Protein AF-A0A1E5QB33-F1 (afdb_monomer)

Structure (mmCIF, N/CA/C/O backbone):
data_AF-A0A1E5QB33-F1
#
_entry.id   AF-A0A1E5QB33-F1
#
loop_
_atom_site.group_PDB
_atom_site.id
_atom_site.type_symbol
_atom_site.label_atom_id
_atom_site.label_alt_id
_atom_site.label_comp_id
_atom_site.label_asym_id
_atom_site.label_entity_id
_atom_site.label_seq_id
_atom_site.pdbx_PDB_ins_code
_atom_site.Cartn_x
_atom_site.Cartn_y
_atom_site.Cartn_z
_atom_site.occupancy
_atom_site.B_iso_or_equiv
_atom_site.auth_seq_id
_atom_site.auth_comp_id
_atom_site.auth_asym_id
_atom_site.auth_atom_id
_atom_site.pdbx_PDB_model_num
ATOM 1 N N . MET A 1 1 ? 1.142 -33.559 24.343 1.00 45.72 1 MET A N 1
ATOM 2 C CA . MET A 1 1 ? 0.102 -32.616 23.876 1.00 45.72 1 MET A CA 1
ATOM 3 C C . MET A 1 1 ? 0.676 -31.216 24.016 1.00 45.72 1 MET A C 1
ATOM 5 O O . MET A 1 1 ? 1.095 -30.905 25.125 1.00 45.72 1 MET A O 1
ATOM 9 N N . PRO A 1 2 ? 0.804 -30.410 22.951 1.00 42.34 2 PRO A N 1
ATOM 10 C CA . PRO A 1 2 ? 1.266 -29.042 23.114 1.00 42.34 2 PRO A CA 1
ATOM 11 C C . PRO A 1 2 ? 0.119 -28.230 23.714 1.00 42.34 2 PRO A C 1
ATOM 13 O O . PRO A 1 2 ? -0.939 -28.107 23.105 1.00 42.34 2 PRO A O 1
ATOM 16 N N . GLN A 1 3 ? 0.316 -27.721 24.929 1.00 46.31 3 GLN A N 1
ATOM 17 C CA . GLN A 1 3 ? -0.549 -26.693 25.486 1.00 46.31 3 GLN A CA 1
ATOM 18 C C . GLN A 1 3 ? -0.243 -25.396 24.742 1.00 46.31 3 GLN A C 1
ATOM 20 O O . GLN A 1 3 ? 0.722 -24.701 25.050 1.00 46.31 3 GLN A O 1
ATOM 25 N N . THR A 1 4 ? -1.044 -25.084 23.728 1.00 50.94 4 THR A N 1
ATOM 26 C CA . THR A 1 4 ? -1.200 -23.704 23.282 1.00 50.94 4 THR A CA 1
ATOM 27 C C . THR A 1 4 ? -1.896 -22.971 24.418 1.00 50.94 4 THR A C 1
ATOM 29 O O . THR A 1 4 ? -3.122 -22.961 24.496 1.00 50.94 4 THR A O 1
ATOM 32 N N . SER A 1 5 ? -1.115 -22.417 25.348 1.00 52.19 5 SER A N 1
ATOM 33 C CA . SER A 1 5 ? -1.594 -21.371 26.241 1.00 52.19 5 SER A CA 1
ATOM 34 C C . SER A 1 5 ? -1.875 -20.147 25.378 1.00 52.19 5 SER A C 1
ATOM 36 O O . SER A 1 5 ? -1.066 -19.232 25.227 1.00 52.19 5 SER A O 1
ATOM 38 N N . GLU A 1 6 ? -3.033 -20.174 24.727 1.00 55.50 6 GLU A N 1
ATOM 39 C CA . GLU A 1 6 ? -3.677 -18.981 24.223 1.00 55.50 6 GLU A CA 1
ATOM 40 C C . GLU A 1 6 ? -3.828 -18.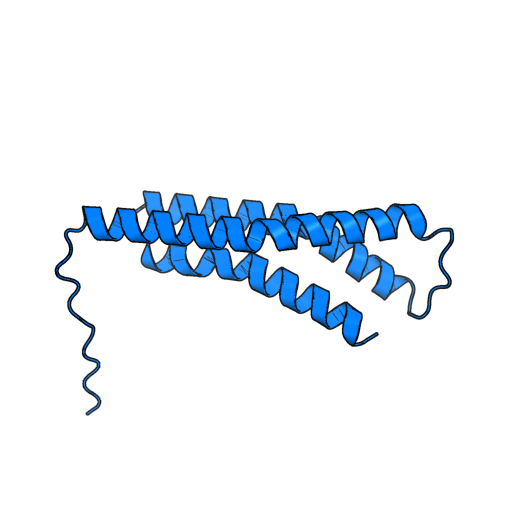083 25.448 1.00 55.50 6 GLU A C 1
ATOM 42 O O . GLU A 1 6 ? -4.582 -18.380 26.371 1.00 55.50 6 GLU A O 1
ATOM 47 N N . ARG A 1 7 ? -2.943 -17.089 25.555 1.00 58.88 7 ARG A N 1
ATOM 48 C CA . ARG A 1 7 ? -2.913 -16.151 26.671 1.00 58.88 7 ARG A CA 1
ATOM 49 C C . ARG A 1 7 ? -4.297 -15.519 26.731 1.00 58.88 7 ARG A C 1
ATOM 51 O O . ARG A 1 7 ? -4.595 -14.688 25.877 1.00 58.88 7 ARG A O 1
ATOM 58 N N . GLU A 1 8 ? -5.116 -15.939 27.695 1.00 54.78 8 GLU A N 1
ATOM 59 C CA . GLU A 1 8 ? -6.440 -15.366 27.921 1.00 54.78 8 GLU A CA 1
ATOM 60 C C . GLU A 1 8 ? -6.271 -13.857 28.064 1.00 54.78 8 GLU A C 1
ATOM 62 O O . GLU A 1 8 ? -5.625 -13.345 28.984 1.00 54.78 8 GLU A O 1
ATOM 67 N N . ASP A 1 9 ? -6.763 -13.135 27.064 1.00 58.06 9 ASP A N 1
ATOM 68 C CA . ASP A 1 9 ? -6.674 -11.693 27.048 1.00 58.06 9 ASP A CA 1
ATOM 69 C C . ASP A 1 9 ? -7.747 -11.148 27.992 1.00 58.06 9 ASP A C 1
ATOM 71 O O . ASP A 1 9 ? -8.907 -11.014 27.618 1.00 58.06 9 ASP A O 1
ATOM 75 N N . HIS A 1 10 ? -7.367 -10.854 29.238 1.00 67.94 10 HIS A N 1
ATOM 76 C CA . HIS A 1 10 ? -8.273 -10.312 30.261 1.00 67.94 10 HIS A CA 1
ATOM 77 C C . HIS A 1 10 ? -8.719 -8.859 29.994 1.00 67.94 10 HIS A C 1
ATOM 79 O O . HIS A 1 10 ? -9.374 -8.249 30.840 1.00 67.94 10 HIS A O 1
ATOM 85 N N . ARG A 1 11 ? -8.344 -8.271 28.850 1.00 68.12 11 ARG A N 1
ATOM 86 C CA . ARG A 1 11 ? -8.768 -6.927 28.446 1.00 68.12 11 ARG A CA 1
ATOM 87 C C . ARG A 1 11 ? -10.236 -6.926 28.032 1.00 68.12 11 ARG A C 1
ATOM 89 O O . ARG A 1 11 ? -10.737 -7.864 27.417 1.00 68.12 11 ARG A O 1
ATOM 96 N N . SER A 1 12 ? -10.931 -5.834 28.330 1.00 75.94 12 SER A N 1
ATOM 97 C CA . SER A 1 12 ? -12.315 -5.651 27.893 1.00 75.94 12 SER A CA 1
ATOM 98 C C . SER A 1 12 ? -12.410 -5.652 26.353 1.00 75.94 12 SER A C 1
ATOM 100 O O . SER A 1 12 ? -11.474 -5.211 25.674 1.00 75.94 12 SER A O 1
ATOM 102 N N . PRO A 1 13 ? -13.546 -6.062 25.754 1.00 74.88 13 PRO A N 1
ATOM 103 C CA . PRO A 1 13 ? -13.724 -6.045 24.296 1.00 74.88 13 PRO A CA 1
ATOM 104 C C . PRO A 1 13 ? -13.420 -4.677 23.658 1.00 74.88 13 PRO A C 1
ATOM 106 O O . PRO A 1 13 ? -12.880 -4.595 22.555 1.00 74.88 13 PRO A O 1
ATOM 109 N N . ALA A 1 14 ? -13.700 -3.587 24.381 1.00 75.62 14 ALA A N 1
ATOM 110 C CA . ALA A 1 14 ? -13.395 -2.225 23.952 1.00 75.62 14 ALA A CA 1
ATOM 111 C C . ALA A 1 14 ? -11.881 -1.949 23.856 1.00 75.62 14 ALA A C 1
ATOM 113 O O . ALA A 1 14 ? -11.426 -1.278 22.925 1.00 75.62 14 ALA A O 1
ATOM 114 N N . GLU A 1 15 ? -11.084 -2.481 24.783 1.00 76.75 15 GLU A N 1
ATOM 115 C CA . GLU A 1 15 ? -9.623 -2.347 24.773 1.00 76.75 15 GLU A CA 1
ATOM 116 C C . GLU A 1 15 ? -8.983 -3.161 23.646 1.00 76.75 15 GLU A C 1
ATOM 118 O O . GLU A 1 15 ? -8.057 -2.671 22.994 1.00 76.75 15 GLU A O 1
ATOM 123 N N . ILE A 1 16 ? -9.516 -4.352 23.353 1.00 75.06 16 ILE A N 1
ATOM 124 C CA . ILE A 1 16 ? -9.072 -5.193 22.231 1.00 75.06 16 ILE A CA 1
ATOM 125 C C . ILE A 1 16 ? -9.323 -4.474 20.899 1.00 75.06 16 ILE A C 1
ATOM 127 O O . ILE A 1 16 ? -8.409 -4.333 20.081 1.00 75.06 16 ILE A O 1
ATOM 131 N N . HIS A 1 17 ? -10.523 -3.921 20.711 1.00 74.50 17 HIS A N 1
ATOM 132 C CA . HIS A 1 17 ? -10.865 -3.135 19.523 1.00 74.50 17 HIS A CA 1
ATOM 133 C C . HIS A 1 17 ? -9.975 -1.897 19.351 1.00 74.50 17 HIS A C 1
ATOM 135 O O . HIS A 1 17 ? -9.521 -1.594 18.241 1.00 74.50 17 HIS A O 1
ATOM 141 N N . LYS A 1 18 ? -9.691 -1.182 20.445 1.00 80.88 18 LYS A N 1
ATOM 142 C CA . LYS A 1 18 ? -8.793 -0.020 20.431 1.00 80.88 18 LYS A CA 1
ATOM 143 C C . LYS A 1 18 ? -7.364 -0.423 20.055 1.00 80.88 18 LYS A C 1
ATOM 145 O O . LYS A 1 18 ? -6.750 0.246 19.223 1.00 80.88 18 LYS A O 1
ATOM 150 N N . ALA A 1 19 ? -6.854 -1.521 20.614 1.00 81.00 19 ALA A N 1
ATOM 151 C CA . ALA A 1 19 ? -5.523 -2.040 20.308 1.00 81.00 19 ALA A CA 1
ATOM 152 C C . ALA A 1 19 ? -5.394 -2.477 18.838 1.00 81.00 19 ALA A C 1
ATOM 154 O O . ALA 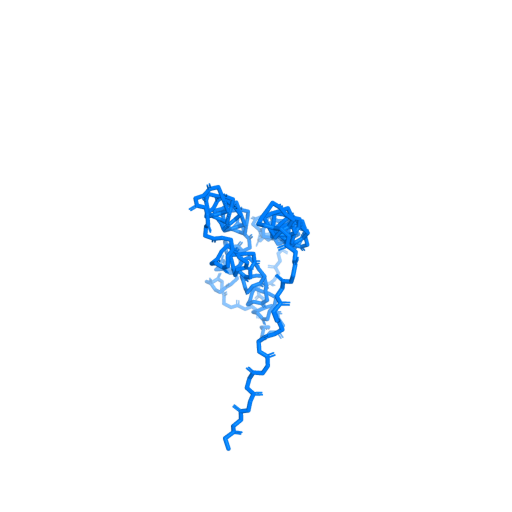A 1 19 ? -4.422 -2.119 18.176 1.00 81.00 19 ALA A O 1
ATOM 155 N N . GLN A 1 20 ? -6.396 -3.173 18.295 1.00 77.62 20 GLN A N 1
ATOM 156 C CA . GLN A 1 20 ? -6.421 -3.594 16.888 1.00 77.62 20 GLN A CA 1
ATOM 157 C C . GLN A 1 20 ? -6.459 -2.401 15.929 1.00 77.62 20 GLN A C 1
ATOM 159 O O . GLN A 1 20 ? -5.724 -2.370 14.940 1.00 77.62 20 GLN A O 1
ATOM 164 N N . ARG A 1 21 ? -7.264 -1.379 16.241 1.00 78.81 21 ARG A N 1
ATOM 165 C CA . ARG A 1 21 ? -7.311 -0.140 15.454 1.00 78.81 21 ARG A CA 1
ATOM 166 C C . ARG A 1 21 ? -5.971 0.594 15.471 1.00 78.81 21 ARG A C 1
ATOM 168 O O . ARG A 1 21 ? -5.535 1.080 14.431 1.00 78.81 21 ARG A O 1
ATOM 175 N N . MET A 1 22 ? -5.311 0.644 16.627 1.00 84.50 22 MET A N 1
ATOM 176 C CA . MET A 1 22 ? -3.985 1.246 16.765 1.00 84.50 22 MET A CA 1
ATOM 177 C C . MET A 1 22 ? -2.919 0.467 15.987 1.00 84.50 22 MET A C 1
ATOM 179 O O . MET A 1 22 ? -2.113 1.081 15.296 1.00 84.50 22 MET A O 1
ATOM 183 N N . MET A 1 23 ? -2.949 -0.869 16.022 1.00 80.88 23 MET A N 1
ATOM 184 C CA . MET A 1 23 ? -2.050 -1.701 15.215 1.00 80.88 23 MET A CA 1
ATOM 185 C C . MET A 1 23 ? -2.223 -1.446 13.718 1.00 80.88 23 MET A C 1
ATOM 187 O O . MET A 1 23 ? -1.236 -1.193 13.035 1.00 80.88 23 MET A O 1
ATOM 191 N N . VAL A 1 24 ? -3.459 -1.452 13.206 1.00 80.50 24 VAL A N 1
ATOM 192 C CA . VAL A 1 24 ? -3.715 -1.160 11.785 1.00 80.50 24 VAL A CA 1
ATOM 193 C C . VAL A 1 24 ? -3.241 0.243 11.413 1.00 80.50 24 VAL A C 1
ATOM 195 O O . VAL A 1 24 ? -2.696 0.422 10.331 1.00 80.50 24 VAL A O 1
ATOM 198 N N . PHE A 1 25 ? -3.369 1.223 12.309 1.00 83.12 25 PHE A N 1
ATOM 199 C CA . PHE A 1 25 ? -2.854 2.569 12.068 1.00 83.12 25 PHE A CA 1
ATOM 200 C C . PHE A 1 25 ? -1.321 2.605 11.981 1.00 83.12 25 PHE A C 1
ATOM 202 O O . PHE A 1 25 ? -0.777 3.180 11.040 1.00 83.12 25 PHE A O 1
ATOM 209 N N . ILE A 1 26 ? -0.623 1.953 12.917 1.00 85.38 26 ILE A N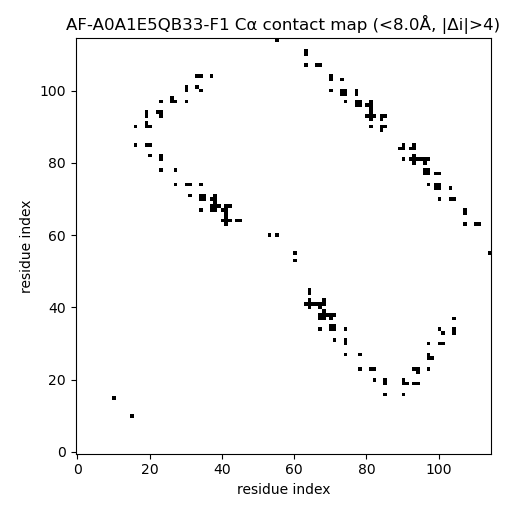 1
ATOM 210 C CA . ILE A 1 26 ? 0.846 1.880 12.926 1.00 85.38 26 ILE A CA 1
ATOM 211 C C . ILE A 1 26 ? 1.352 1.164 11.672 1.00 85.38 26 ILE A C 1
ATOM 213 O O . ILE A 1 26 ? 2.213 1.692 10.974 1.00 85.38 26 ILE A O 1
ATOM 217 N N . PHE A 1 27 ? 0.801 -0.008 11.350 1.00 81.62 27 PHE A N 1
ATOM 218 C CA . PHE A 1 27 ? 1.211 -0.752 10.159 1.00 81.62 27 PHE A CA 1
ATOM 219 C C . PHE A 1 27 ? 0.818 -0.041 8.861 1.00 81.62 27 PHE A C 1
ATOM 221 O O . PHE A 1 27 ? 1.583 -0.050 7.895 1.00 81.62 27 PHE A O 1
ATOM 228 N N . GLY A 1 28 ? -0.340 0.619 8.835 1.00 83.88 28 GLY A N 1
ATOM 229 C CA . GLY A 1 28 ? -0.757 1.463 7.721 1.00 83.88 28 GLY A CA 1
ATOM 230 C C . GLY A 1 28 ? 0.244 2.589 7.478 1.00 83.88 28 GLY A C 1
ATOM 231 O O . GLY A 1 28 ? 0.709 2.763 6.357 1.00 83.88 28 GLY A O 1
ATOM 232 N N . PHE A 1 29 ? 0.669 3.293 8.528 1.00 85.69 29 PHE A N 1
ATOM 233 C CA . PHE A 1 29 ? 1.679 4.345 8.410 1.00 85.69 29 PHE A CA 1
ATOM 234 C C . PHE A 1 29 ? 3.060 3.797 8.017 1.00 85.69 29 PHE A C 1
ATOM 236 O O . PHE A 1 29 ? 3.708 4.337 7.123 1.00 85.69 29 PHE A O 1
ATOM 243 N N . ALA A 1 30 ? 3.488 2.683 8.616 1.00 88.00 30 ALA A N 1
ATOM 244 C CA . ALA A 1 30 ? 4.76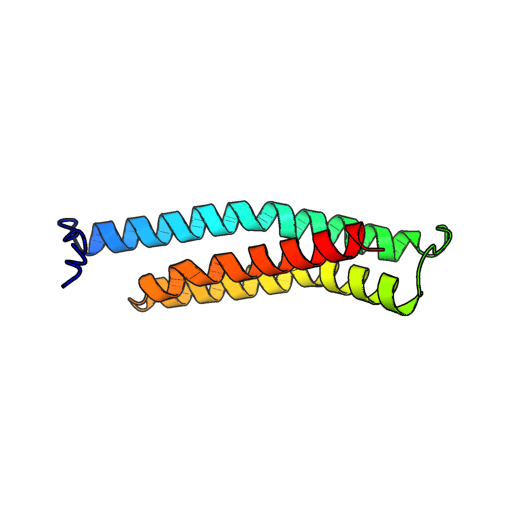3 2.041 8.297 1.00 88.00 30 ALA A CA 1
ATOM 245 C C . ALA A 1 30 ? 4.854 1.603 6.826 1.00 88.00 30 ALA A C 1
ATOM 247 O O . ALA A 1 30 ? 5.928 1.649 6.236 1.00 88.00 30 ALA A O 1
ATOM 248 N N . THR A 1 31 ? 3.729 1.213 6.219 1.00 88.19 31 THR A N 1
ATOM 249 C CA . THR A 1 31 ? 3.659 0.808 4.804 1.00 88.19 31 THR A CA 1
ATOM 250 C C . THR A 1 31 ? 3.350 1.958 3.844 1.00 88.19 31 THR A C 1
ATOM 252 O O . THR A 1 31 ? 3.556 1.810 2.640 1.00 88.19 31 THR A O 1
ATOM 255 N N . LEU A 1 32 ? 2.928 3.120 4.356 1.00 91.31 32 LEU A N 1
ATOM 256 C CA . LEU A 1 32 ? 2.693 4.322 3.553 1.00 91.31 32 LEU A CA 1
ATOM 257 C C . LEU A 1 32 ? 4.002 4.886 2.999 1.00 91.31 32 LEU A C 1
ATOM 259 O O . LEU A 1 32 ? 4.067 5.236 1.824 1.00 91.31 32 LEU A O 1
ATOM 263 N N . ILE A 1 33 ?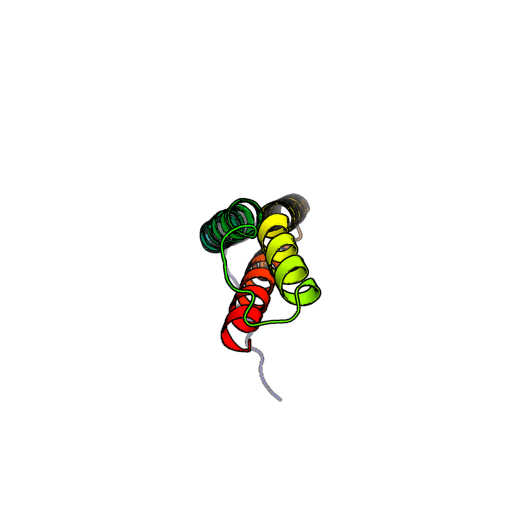 5.047 4.953 3.830 1.00 91.38 33 ILE A N 1
ATOM 264 C CA . ILE A 1 33 ? 6.352 5.493 3.423 1.00 91.38 33 ILE A CA 1
ATOM 265 C C . ILE A 1 33 ? 6.935 4.691 2.242 1.00 91.38 33 ILE A C 1
ATOM 267 O O . ILE A 1 33 ? 7.237 5.310 1.220 1.00 91.38 33 ILE A O 1
ATOM 271 N N . PRO A 1 34 ? 7.026 3.344 2.301 1.00 90.50 34 PRO A N 1
ATOM 272 C CA . PRO A 1 34 ? 7.414 2.539 1.148 1.00 90.50 34 PRO A CA 1
ATOM 273 C C . PRO A 1 34 ? 6.533 2.776 -0.079 1.00 90.50 34 PRO A C 1
ATOM 275 O O . PRO A 1 34 ? 7.068 2.975 -1.163 1.00 90.50 34 PRO A O 1
ATOM 278 N N . ALA A 1 35 ? 5.204 2.816 0.069 1.00 93.38 35 ALA A N 1
ATOM 279 C CA . ALA A 1 35 ? 4.302 3.012 -1.068 1.00 93.38 35 ALA A CA 1
ATOM 280 C C . ALA A 1 35 ? 4.529 4.360 -1.777 1.00 93.38 35 ALA A C 1
ATOM 282 O O . ALA A 1 35 ? 4.579 4.418 -3.009 1.00 93.38 35 ALA A O 1
ATOM 283 N N . LEU A 1 36 ? 4.718 5.441 -1.014 1.00 93.75 36 LEU A N 1
ATOM 284 C CA . LEU A 1 36 ? 5.049 6.757 -1.563 1.00 93.75 36 LEU A CA 1
ATOM 285 C C . LEU A 1 36 ? 6.416 6.747 -2.248 1.00 93.75 36 LEU A C 1
ATOM 287 O O . LEU A 1 36 ? 6.551 7.256 -3.358 1.00 93.75 36 LEU A O 1
ATOM 291 N N . TRP A 1 37 ? 7.418 6.130 -1.625 1.00 93.00 37 TRP A N 1
ATOM 292 C CA . TRP A 1 37 ? 8.761 6.069 -2.189 1.00 93.00 37 TRP A CA 1
ATOM 293 C C . TRP A 1 37 ? 8.810 5.273 -3.502 1.00 93.00 37 TRP A C 1
ATOM 295 O O . TRP A 1 37 ? 9.371 5.752 -4.487 1.00 93.00 37 TRP A O 1
ATOM 305 N N . MET A 1 38 ? 8.137 4.121 -3.558 1.00 93.69 38 MET A N 1
ATOM 306 C CA . MET A 1 38 ? 7.960 3.334 -4.785 1.00 93.69 38 MET A CA 1
ATOM 307 C C . MET A 1 38 ? 7.302 4.147 -5.897 1.00 93.69 38 MET A C 1
ATOM 309 O O . MET A 1 38 ? 7.716 4.068 -7.051 1.00 93.69 38 MET A O 1
ATOM 313 N N . THR A 1 39 ? 6.300 4.955 -5.547 1.00 94.06 39 THR A N 1
ATOM 314 C CA . THR A 1 39 ? 5.606 5.819 -6.508 1.00 94.06 39 THR A CA 1
ATOM 315 C C . THR A 1 39 ? 6.546 6.874 -7.071 1.00 94.06 39 THR A C 1
ATOM 317 O O . THR A 1 39 ? 6.559 7.091 -8.276 1.00 94.06 39 THR A O 1
ATOM 320 N N . LEU A 1 40 ? 7.364 7.504 -6.223 1.00 93.12 40 LEU A N 1
ATOM 321 C CA . LEU A 1 40 ? 8.343 8.503 -6.6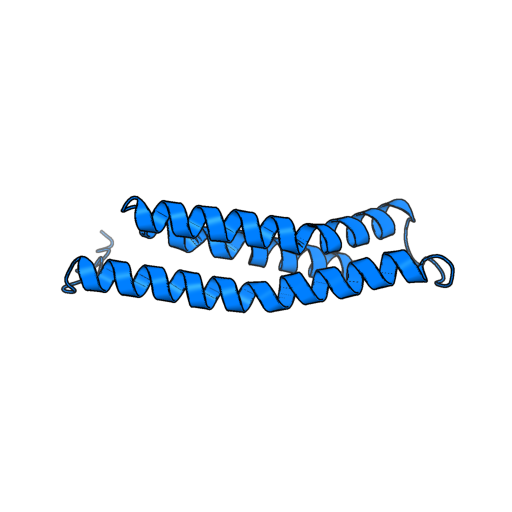55 1.00 93.12 40 LEU A CA 1
ATOM 322 C C . LEU A 1 40 ? 9.412 7.899 -7.572 1.00 93.12 40 LEU A C 1
ATOM 324 O O . LEU A 1 40 ? 9.757 8.510 -8.583 1.00 93.12 40 LEU A O 1
ATOM 328 N N . ILE A 1 41 ? 9.909 6.697 -7.263 1.00 90.19 41 ILE A N 1
ATOM 329 C CA . ILE A 1 41 ? 10.875 6.004 -8.127 1.00 90.19 41 ILE A CA 1
ATOM 330 C C . ILE A 1 41 ? 10.219 5.569 -9.439 1.00 90.19 41 ILE A C 1
ATOM 332 O O . ILE A 1 41 ? 10.785 5.813 -10.501 1.00 90.19 41 ILE A O 1
ATOM 336 N N . GLY A 1 42 ? 9.025 4.972 -9.393 1.00 88.19 42 GLY A N 1
ATOM 337 C CA . GLY A 1 42 ? 8.279 4.591 -10.594 1.00 88.19 42 GLY A CA 1
ATOM 338 C C . GLY A 1 42 ? 8.000 5.799 -11.489 1.00 88.19 42 GLY A C 1
ATOM 339 O O . GLY A 1 42 ? 8.256 5.751 -12.688 1.00 88.19 42 GLY A O 1
ATOM 340 N N . TRP A 1 43 ? 7.573 6.918 -10.901 1.00 90.06 43 TRP A N 1
ATOM 341 C CA . TRP A 1 43 ? 7.363 8.176 -11.615 1.00 90.06 43 TRP A CA 1
ATOM 342 C C . TRP A 1 43 ? 8.652 8.691 -12.258 1.00 90.06 43 TRP A C 1
ATOM 344 O O . TRP A 1 43 ? 8.657 9.000 -13.446 1.00 90.06 43 TRP A O 1
ATOM 354 N N . SER A 1 44 ? 9.756 8.707 -11.504 1.00 87.94 44 SER A N 1
ATOM 355 C CA . SER A 1 44 ? 11.078 9.071 -12.023 1.00 87.94 44 SER A CA 1
ATOM 356 C C . SER A 1 44 ? 11.497 8.182 -13.196 1.00 87.94 44 SER A C 1
ATOM 358 O O . SER A 1 44 ? 11.967 8.693 -14.212 1.00 87.94 44 SER A O 1
ATOM 360 N N . GLY A 1 45 ? 11.276 6.868 -13.099 1.00 83.50 45 GLY A N 1
ATOM 361 C CA . GLY A 1 45 ? 11.537 5.919 -14.180 1.00 83.50 45 GLY A CA 1
ATOM 362 C C . GLY A 1 45 ? 10.716 6.220 -15.433 1.00 83.50 45 GLY A C 1
ATOM 363 O O . GLY A 1 45 ? 11.256 6.183 -16.531 1.00 83.50 45 GLY A O 1
ATOM 364 N N . LEU A 1 46 ? 9.446 6.600 -15.275 1.00 84.06 46 LEU A N 1
ATOM 365 C CA . LEU A 1 46 ? 8.547 6.950 -16.379 1.00 84.06 46 LEU A CA 1
ATOM 366 C C . LEU A 1 46 ? 8.914 8.271 -17.067 1.00 84.06 46 LEU A C 1
ATOM 368 O O . LEU A 1 46 ? 8.783 8.390 -18.282 1.00 84.06 46 LEU A O 1
ATOM 372 N N . THR A 1 47 ? 9.369 9.271 -16.308 1.00 84.75 47 THR A N 1
ATOM 373 C CA . THR A 1 47 ? 9.743 10.583 -16.863 1.00 84.75 47 THR A CA 1
ATOM 374 C C . THR A 1 47 ? 11.182 10.635 -17.373 1.00 84.75 47 THR A C 1
ATOM 376 O O . THR A 1 47 ? 11.502 11.489 -18.195 1.00 84.75 47 THR A O 1
ATOM 379 N N . SER A 1 48 ? 12.053 9.742 -16.893 1.00 74.75 48 SER A N 1
ATOM 380 C CA . SER A 1 48 ? 13.494 9.742 -17.197 1.00 74.75 48 SER A CA 1
ATOM 381 C C . SER A 1 48 ? 13.920 8.616 -18.147 1.00 74.75 48 SER A C 1
ATOM 383 O O . SER A 1 48 ? 15.076 8.580 -18.569 1.00 74.75 48 SER A O 1
ATOM 385 N N . SER A 1 49 ? 13.006 7.717 -18.533 1.00 62.03 49 SER A N 1
ATOM 386 C CA . SER A 1 49 ? 13.269 6.571 -19.422 1.00 62.03 49 SER A CA 1
ATOM 387 C C . SER A 1 49 ? 13.777 6.949 -20.816 1.00 62.03 49 SER A C 1
ATOM 389 O O . SER A 1 49 ? 14.337 6.101 -21.500 1.00 62.03 49 SER A O 1
ATOM 391 N N . ALA A 1 50 ? 13.631 8.207 -21.241 1.00 57.06 50 ALA A N 1
ATOM 392 C CA . ALA A 1 50 ? 14.194 8.694 -22.502 1.00 57.06 50 ALA A CA 1
ATOM 393 C C . ALA A 1 50 ? 15.723 8.916 -22.455 1.00 57.06 50 ALA A C 1
ATOM 395 O O . ALA A 1 50 ? 16.340 9.058 -23.507 1.00 57.06 50 ALA A O 1
ATOM 396 N N . ALA A 1 51 ? 16.334 8.967 -21.263 1.00 54.88 51 ALA A N 1
ATOM 397 C CA . ALA A 1 51 ? 17.737 9.355 -21.075 1.00 54.88 51 ALA A CA 1
ATOM 398 C C . ALA A 1 51 ? 18.632 8.264 -20.453 1.00 54.88 51 ALA A C 1
ATOM 400 O O . ALA A 1 51 ? 19.847 8.450 -20.379 1.00 54.88 51 ALA A O 1
ATOM 401 N N . ALA A 1 52 ? 18.069 7.141 -19.997 1.00 57.41 52 ALA A N 1
ATOM 402 C CA . ALA A 1 52 ? 18.821 6.097 -19.302 1.00 57.41 52 ALA A CA 1
ATOM 403 C C . ALA A 1 52 ? 19.198 4.937 -20.248 1.00 57.41 52 ALA A C 1
ATOM 405 O O . ALA A 1 52 ? 18.327 4.438 -20.964 1.00 57.41 52 ALA A O 1
ATOM 406 N N . PRO A 1 53 ? 20.455 4.451 -20.237 1.00 53.75 53 PRO A N 1
ATOM 407 C CA . PRO A 1 53 ? 20.804 3.204 -20.907 1.00 53.75 53 PRO A CA 1
ATOM 408 C C . PRO A 1 53 ? 20.042 2.055 -20.234 1.00 53.75 53 PRO A C 1
ATOM 410 O O . PRO A 1 53 ? 20.221 1.803 -19.043 1.00 53.75 53 PRO A O 1
ATOM 413 N N . THR A 1 54 ? 19.174 1.365 -20.973 1.00 57.97 54 THR A N 1
ATOM 414 C CA . THR A 1 54 ? 18.443 0.200 -20.462 1.00 57.97 54 THR A CA 1
ATOM 415 C C . THR A 1 54 ? 19.414 -0.965 -20.288 1.00 57.97 54 THR A C 1
ATOM 417 O O . THR A 1 54 ? 19.815 -1.590 -21.268 1.00 57.97 54 THR A O 1
ATOM 420 N N . SER A 1 55 ? 19.808 -1.264 -19.050 1.00 59.88 55 SER A N 1
ATOM 421 C CA . SER A 1 55 ? 20.639 -2.430 -18.712 1.00 59.88 55 SER A CA 1
ATOM 422 C C . SER A 1 55 ? 19.845 -3.745 -18.610 1.00 59.88 55 SER A C 1
ATOM 424 O O . SER A 1 55 ? 20.426 -4.776 -18.295 1.00 59.88 55 SER A O 1
ATOM 426 N N . GLY A 1 56 ? 18.537 -3.729 -18.898 1.00 67.31 56 GLY A N 1
ATOM 427 C CA . GLY A 1 56 ? 17.640 -4.891 -18.864 1.00 67.31 56 GLY A CA 1
ATOM 428 C C . GLY A 1 56 ? 16.631 -4.892 -20.017 1.00 67.31 56 GLY A C 1
ATOM 429 O O . GLY A 1 56 ? 16.638 -3.988 -20.856 1.00 67.31 56 GLY A O 1
ATOM 430 N N . SER A 1 57 ? 15.757 -5.906 -20.073 1.00 76.50 57 SER A N 1
ATOM 431 C CA . SER A 1 57 ? 14.683 -5.942 -21.074 1.00 76.50 57 SER A CA 1
ATOM 432 C C . SER A 1 57 ? 13.710 -4.780 -20.852 1.00 76.50 57 SER A C 1
ATOM 434 O O . SER A 1 57 ? 13.268 -4.521 -19.729 1.00 76.50 57 SER A O 1
ATOM 436 N N . ALA A 1 58 ? 13.378 -4.062 -21.926 1.00 78.69 58 ALA A N 1
ATOM 437 C CA . ALA A 1 58 ? 12.531 -2.870 -21.868 1.00 78.69 58 ALA A CA 1
ATOM 438 C C . ALA A 1 58 ? 11.147 -3.175 -21.263 1.00 78.69 58 ALA A C 1
ATOM 440 O O . ALA A 1 58 ? 10.567 -2.354 -20.543 1.00 78.69 58 ALA A O 1
ATOM 441 N N . GLU A 1 59 ? 10.642 -4.385 -21.505 1.00 82.81 59 GLU A N 1
ATOM 442 C CA . GLU A 1 59 ? 9.392 -4.897 -20.956 1.00 82.81 59 GLU A CA 1
ATOM 443 C C . GLU A 1 59 ? 9.474 -5.068 -19.436 1.00 82.81 59 GLU A C 1
ATOM 445 O O . GLU A 1 59 ? 8.543 -4.688 -18.724 1.00 82.81 59 GLU A O 1
ATOM 450 N N . PHE A 1 60 ? 10.593 -5.589 -18.922 1.00 83.44 60 PHE A N 1
ATOM 451 C CA . PHE A 1 60 ? 10.786 -5.775 -17.485 1.00 83.44 60 PHE A CA 1
ATOM 452 C C . PHE A 1 60 ? 10.936 -4.436 -16.762 1.00 83.44 60 PHE A C 1
ATOM 454 O O . PHE A 1 60 ? 10.286 -4.215 -15.741 1.00 83.44 60 PHE A O 1
ATOM 461 N N . THR A 1 61 ? 11.706 -3.497 -17.319 1.00 82.50 61 THR A N 1
ATOM 462 C CA . THR A 1 61 ? 11.808 -2.136 -16.769 1.00 82.50 61 THR A CA 1
ATOM 463 C C . THR A 1 61 ? 10.442 -1.449 -16.722 1.00 82.50 61 THR A C 1
ATOM 465 O O . THR A 1 61 ? 10.072 -0.883 -15.692 1.00 82.50 61 THR A O 1
ATOM 468 N N . SER A 1 62 ? 9.656 -1.551 -17.797 1.00 86.06 62 SER A N 1
ATOM 469 C CA . SER A 1 62 ? 8.295 -1.000 -17.839 1.00 86.06 62 SER A CA 1
ATOM 470 C C . SER A 1 62 ? 7.397 -1.633 -16.775 1.00 86.06 62 SER A C 1
ATOM 472 O O . SER A 1 62 ? 6.685 -0.929 -16.059 1.00 86.06 62 SER A O 1
ATOM 474 N N . PHE A 1 63 ? 7.463 -2.955 -16.620 1.00 88.00 63 PHE A N 1
ATOM 475 C CA . PHE A 1 63 ? 6.716 -3.679 -15.598 1.00 88.00 63 PHE A CA 1
ATOM 476 C C . PHE A 1 63 ? 7.055 -3.202 -14.178 1.00 88.00 63 PHE A C 1
ATOM 478 O O . PHE A 1 63 ? 6.142 -2.884 -13.414 1.00 88.00 63 PHE A O 1
ATOM 485 N N . VAL A 1 64 ? 8.342 -3.083 -13.835 1.00 88.31 64 VAL A N 1
ATOM 486 C CA . VAL A 1 64 ? 8.788 -2.610 -12.510 1.00 88.31 64 VAL A CA 1
ATOM 487 C C . VAL A 1 64 ? 8.307 -1.180 -12.244 1.00 88.31 64 VAL A C 1
ATOM 489 O O . VAL A 1 64 ? 7.844 -0.879 -11.141 1.00 88.31 64 VAL A O 1
ATOM 492 N N . VAL A 1 65 ? 8.348 -0.305 -13.251 1.00 90.06 65 VAL A N 1
ATOM 493 C CA . VAL A 1 65 ? 7.845 1.072 -13.149 1.00 90.06 65 VAL A CA 1
ATOM 494 C C . VAL A 1 65 ? 6.346 1.101 -12.832 1.00 90.06 65 VAL A C 1
ATOM 496 O O . VAL A 1 65 ? 5.938 1.724 -11.848 1.00 90.06 65 VAL A O 1
ATOM 499 N N . TYR A 1 66 ? 5.520 0.388 -13.604 1.00 91.50 66 TYR A N 1
ATOM 500 C CA . TYR A 1 66 ? 4.071 0.356 -13.369 1.00 91.50 66 TYR A CA 1
ATOM 501 C C . TYR A 1 66 ? 3.698 -0.330 -12.049 1.00 91.50 66 TYR A C 1
ATOM 503 O O . TYR A 1 66 ? 2.773 0.114 -11.367 1.00 91.50 66 TYR A O 1
ATOM 511 N N . TRP A 1 67 ? 4.441 -1.360 -11.640 1.00 93.56 67 TRP A N 1
ATOM 512 C CA . TRP A 1 67 ? 4.267 -2.004 -10.336 1.00 93.56 67 TRP A CA 1
ATOM 513 C C . TRP A 1 67 ? 4.511 -1.023 -9.180 1.00 93.56 67 TRP A C 1
ATOM 515 O O . TRP A 1 67 ? 3.743 -0.991 -8.212 1.00 93.56 67 TRP A O 1
ATOM 525 N N . GLY A 1 68 ? 5.556 -0.195 -9.287 1.00 92.88 68 GLY A N 1
ATOM 526 C CA . GLY A 1 68 ? 5.862 0.857 -8.315 1.00 92.88 68 GLY A CA 1
ATOM 527 C C . GLY A 1 68 ? 4.760 1.915 -8.240 1.00 92.88 68 GLY A C 1
ATOM 528 O O . GLY A 1 68 ? 4.317 2.273 -7.150 1.00 92.88 68 GLY A O 1
ATOM 529 N N . LEU A 1 69 ? 4.243 2.347 -9.394 1.00 94.31 69 LEU A N 1
ATOM 530 C CA . LEU A 1 69 ? 3.140 3.311 -9.477 1.00 94.31 69 LEU A CA 1
ATOM 531 C C . LEU A 1 69 ? 1.805 2.790 -8.940 1.00 94.31 69 LEU A C 1
ATOM 533 O O . LEU A 1 69 ? 0.977 3.580 -8.491 1.00 94.31 69 LEU A O 1
ATOM 537 N N . ALA A 1 70 ? 1.578 1.478 -8.964 1.00 95.69 70 ALA A N 1
ATOM 538 C CA . ALA A 1 70 ? 0.370 0.873 -8.409 1.00 95.69 70 ALA A CA 1
ATOM 539 C C . ALA A 1 70 ? 0.365 0.831 -6.865 1.00 95.69 70 ALA A C 1
ATOM 541 O O . ALA A 1 70 ? -0.690 0.609 -6.260 1.00 95.69 70 ALA A O 1
ATOM 542 N N . ALA A 1 71 ? 1.509 1.072 -6.210 1.00 95.38 71 ALA A N 1
ATOM 543 C CA . ALA A 1 71 ? 1.664 0.941 -4.761 1.00 95.38 71 ALA A CA 1
ATOM 544 C C . ALA A 1 71 ? 0.648 1.750 -3.922 1.00 95.38 71 ALA A C 1
ATOM 546 O O . ALA A 1 71 ? 0.112 1.184 -2.964 1.00 95.38 71 ALA A O 1
ATOM 547 N N . PRO A 1 72 ? 0.292 3.010 -4.255 1.00 95.06 72 PRO A N 1
ATOM 548 C CA . PRO A 1 72 ? -0.716 3.764 -3.508 1.00 95.06 72 PRO A CA 1
ATOM 549 C C . PRO A 1 72 ? -2.102 3.127 -3.586 1.00 95.06 72 PRO A C 1
ATOM 551 O O . PRO A 1 72 ? -2.821 3.100 -2.590 1.00 95.06 72 PRO A O 1
ATOM 554 N N . GLY A 1 73 ? -2.471 2.578 -4.748 1.00 95.94 73 GLY A N 1
ATOM 555 C CA . GLY A 1 73 ? -3.749 1.892 -4.940 1.00 95.94 73 GLY A CA 1
ATOM 556 C C . GLY A 1 73 ? -3.843 0.623 -4.094 1.00 95.94 73 GLY A C 1
ATOM 557 O O . GLY A 1 73 ? -4.852 0.396 -3.419 1.00 95.94 73 GLY A O 1
ATOM 558 N N . VAL A 1 74 ? -2.765 -0.164 -4.063 1.00 96.00 74 VAL A N 1
ATOM 559 C CA . VAL A 1 74 ? -2.652 -1.362 -3.215 1.00 96.00 74 VAL A CA 1
ATOM 560 C C . VAL A 1 74 ? -2.719 -0.988 -1.734 1.00 96.00 74 VAL A C 1
ATOM 562 O O . VAL A 1 74 ? -3.492 -1.584 -0.980 1.00 96.00 74 VAL A O 1
ATOM 565 N N . TRP A 1 75 ? -1.972 0.040 -1.322 1.00 95.38 75 TRP A N 1
ATOM 566 C CA . TRP A 1 75 ? -1.963 0.529 0.055 1.00 95.38 75 TRP A CA 1
ATOM 567 C C . TRP A 1 75 ? -3.343 1.024 0.502 1.00 95.38 75 TRP A C 1
ATOM 569 O O . TRP A 1 75 ? -3.841 0.588 1.543 1.00 95.38 75 TRP A O 1
ATOM 579 N N . LEU A 1 76 ? -3.991 1.884 -0.292 1.00 94.69 76 LEU A N 1
ATOM 580 C CA . LEU A 1 76 ? -5.322 2.420 0.008 1.00 94.69 76 LEU A CA 1
ATOM 581 C C . LEU A 1 76 ? -6.343 1.291 0.142 1.00 94.69 76 LEU A C 1
ATOM 583 O O . LEU A 1 76 ? -7.066 1.226 1.135 1.00 94.69 76 LEU A O 1
ATOM 587 N N . THR A 1 77 ? -6.372 0.375 -0.825 1.00 94.94 77 THR A N 1
ATOM 588 C CA . THR A 1 77 ? -7.341 -0.727 -0.848 1.00 94.94 77 THR A CA 1
ATOM 589 C C . THR A 1 77 ? -7.183 -1.629 0.373 1.00 94.94 77 THR A C 1
ATOM 591 O O . THR A 1 77 ? -8.164 -1.914 1.063 1.00 94.94 77 THR A O 1
ATOM 594 N N . ALA A 1 78 ? -5.951 -2.025 0.702 1.00 93.56 78 ALA A N 1
ATOM 595 C CA . ALA A 1 78 ? -5.677 -2.874 1.855 1.00 93.56 78 ALA A CA 1
ATOM 596 C C . ALA A 1 78 ? -6.083 -2.203 3.178 1.00 93.56 78 ALA A C 1
ATOM 598 O O . ALA A 1 78 ? -6.774 -2.813 3.997 1.00 93.56 78 ALA A O 1
ATOM 599 N N . ASN A 1 79 ? -5.727 -0.929 3.372 1.00 90.31 79 ASN A N 1
ATOM 600 C CA . ASN A 1 79 ? -6.049 -0.200 4.600 1.00 90.31 79 ASN A CA 1
ATOM 601 C C . ASN A 1 79 ? -7.552 0.089 4.736 1.00 90.31 79 ASN A C 1
ATOM 603 O O . ASN A 1 79 ? -8.108 -0.044 5.827 1.00 90.31 79 ASN A O 1
ATOM 607 N N . VAL A 1 80 ? -8.248 0.411 3.641 1.00 91.19 80 VAL A N 1
ATOM 608 C CA . VAL A 1 80 ? -9.708 0.595 3.652 1.00 91.19 80 VAL A CA 1
ATOM 609 C C . VAL A 1 80 ? -10.418 -0.704 4.033 1.00 91.19 80 VAL A C 1
ATOM 611 O O . VAL A 1 80 ? -11.333 -0.682 4.861 1.00 91.19 80 VAL A O 1
ATOM 614 N N . ILE A 1 81 ? -9.993 -1.848 3.485 1.00 92.38 81 ILE A N 1
ATOM 615 C CA . ILE A 1 81 ? -10.575 -3.146 3.849 1.00 92.38 81 ILE A CA 1
ATOM 616 C C . ILE A 1 81 ? -10.279 -3.478 5.318 1.00 92.38 81 ILE A C 1
ATOM 618 O O . ILE A 1 81 ? -11.189 -3.914 6.028 1.00 92.38 81 ILE A O 1
ATOM 622 N N . ALA A 1 82 ? -9.060 -3.216 5.802 1.00 89.75 82 ALA A N 1
ATOM 623 C CA . ALA A 1 82 ? -8.692 -3.407 7.206 1.00 89.75 82 ALA A CA 1
ATOM 624 C C . ALA A 1 82 ? -9.622 -2.623 8.147 1.00 89.75 82 ALA A C 1
ATOM 626 O O . ALA A 1 82 ? -10.174 -3.180 9.097 1.00 89.75 82 ALA A O 1
ATOM 627 N N . LEU A 1 83 ? -9.860 -1.342 7.847 1.00 87.50 83 LEU A N 1
ATOM 628 C CA . LEU A 1 83 ? -10.742 -0.480 8.634 1.00 87.50 83 LEU A CA 1
ATOM 629 C C . LEU A 1 83 ? -12.193 -0.973 8.621 1.00 87.50 83 LEU A C 1
ATOM 631 O O . LEU A 1 83 ? -12.817 -1.045 9.681 1.00 87.50 83 LEU A O 1
ATOM 635 N N . ARG A 1 84 ? -12.717 -1.375 7.455 1.00 90.31 84 ARG A N 1
ATOM 636 C CA . ARG A 1 84 ? -14.067 -1.957 7.347 1.00 90.31 84 ARG A CA 1
ATOM 637 C C . ARG A 1 84 ? -14.200 -3.242 8.166 1.00 90.31 84 ARG A C 1
ATOM 639 O O . ARG A 1 84 ? -15.214 -3.446 8.826 1.00 90.31 84 ARG A O 1
ATOM 646 N N . ARG A 1 85 ? -13.172 -4.097 8.168 1.00 88.94 85 ARG A N 1
ATOM 647 C CA . ARG A 1 85 ? -13.147 -5.334 8.967 1.00 88.94 85 ARG A CA 1
ATOM 648 C C . ARG A 1 85 ? -13.126 -5.043 10.467 1.00 88.94 85 ARG A C 1
ATOM 650 O O . ARG A 1 85 ? -13.867 -5.697 11.192 1.00 88.94 85 ARG A O 1
ATOM 657 N N . ILE A 1 86 ? -12.367 -4.039 10.920 1.00 85.75 86 ILE A N 1
ATOM 658 C CA . ILE A 1 86 ? -12.382 -3.593 12.327 1.00 85.75 86 ILE A CA 1
ATOM 659 C C . ILE A 1 86 ? -13.774 -3.095 12.728 1.00 85.75 86 ILE A C 1
ATOM 661 O O . ILE A 1 86 ? -14.274 -3.478 13.783 1.00 85.75 86 ILE A O 1
ATOM 665 N N . GLN A 1 87 ? -14.404 -2.264 11.891 1.00 84.38 87 GLN A N 1
ATOM 666 C CA . GLN A 1 87 ? -15.751 -1.736 12.148 1.00 84.38 87 GLN A CA 1
ATOM 667 C C . GLN A 1 87 ? -16.809 -2.845 12.217 1.00 84.38 87 GLN A C 1
ATOM 669 O O . GLN A 1 87 ? -17.756 -2.736 12.986 1.00 84.38 87 GLN A O 1
ATOM 674 N N . ALA A 1 88 ? -16.624 -3.924 11.456 1.00 87.56 88 ALA A N 1
ATOM 675 C CA . ALA A 1 88 ? -17.514 -5.081 11.434 1.00 87.56 88 ALA A CA 1
ATOM 676 C C . ALA A 1 88 ? -17.255 -6.111 12.555 1.00 87.56 88 ALA A C 1
ATOM 678 O O . ALA A 1 88 ? -17.770 -7.221 12.468 1.00 87.56 88 ALA A O 1
ATOM 679 N N . GLY A 1 89 ? -16.424 -5.812 13.563 1.00 82.19 89 GLY A N 1
ATOM 680 C CA . GLY A 1 89 ? -16.117 -6.771 14.639 1.00 82.19 89 GLY A CA 1
ATOM 681 C C . GLY A 1 89 ? -14.996 -7.769 14.318 1.00 82.19 89 GLY A C 1
ATOM 682 O O . GLY A 1 89 ? -14.566 -8.519 15.184 1.00 82.19 89 GLY A O 1
ATOM 683 N N . ASN A 1 90 ? -14.466 -7.765 13.091 1.00 84.88 90 ASN A N 1
ATOM 684 C CA . ASN A 1 90 ? -13.520 -8.765 12.583 1.00 84.88 90 ASN A CA 1
ATOM 685 C C . ASN A 1 90 ? -12.061 -8.285 12.657 1.00 84.88 90 ASN A C 1
ATOM 687 O O . ASN A 1 90 ? -11.310 -8.363 11.677 1.00 84.88 90 ASN A O 1
ATOM 691 N N . GLY A 1 91 ? -11.649 -7.751 13.807 1.00 77.44 91 GLY A N 1
ATOM 692 C CA . GLY A 1 91 ? -10.322 -7.151 13.962 1.00 77.44 91 GLY A CA 1
ATOM 693 C C . GLY A 1 91 ? -9.159 -8.147 13.877 1.00 77.44 91 GLY A C 1
ATOM 694 O O . GLY A 1 91 ? -8.058 -7.769 13.476 1.00 77.44 91 GLY A O 1
ATOM 695 N N . GLU A 1 92 ? -9.404 -9.433 14.138 1.00 80.94 92 GLU A N 1
ATOM 696 C CA . GLU A 1 92 ? -8.394 -10.476 13.940 1.00 80.94 92 GLU A CA 1
ATOM 697 C C . GLU A 1 92 ? -8.055 -10.677 12.457 1.00 80.94 92 GLU A C 1
ATOM 699 O O . GLU A 1 92 ? -6.888 -10.781 12.091 1.00 80.94 92 GLU A O 1
ATOM 704 N N . SER A 1 93 ? -9.054 -10.652 11.573 1.00 83.06 93 SER A N 1
ATOM 705 C CA . SER A 1 93 ? -8.816 -10.683 10.127 1.00 83.06 93 SER A CA 1
ATOM 706 C C . SER A 1 93 ? -8.129 -9.394 9.662 1.00 83.06 93 SER A C 1
ATOM 708 O O . SER A 1 93 ? -7.190 -9.446 8.864 1.00 83.06 93 SER A O 1
ATOM 710 N N . ALA A 1 94 ? -8.537 -8.248 10.222 1.00 83.94 94 ALA A N 1
ATOM 711 C CA . ALA A 1 94 ? -8.025 -6.929 9.859 1.00 83.94 94 ALA A CA 1
ATOM 712 C C . ALA A 1 94 ? -6.502 -6.775 10.025 1.00 83.94 94 ALA A C 1
ATOM 714 O O . ALA A 1 94 ? -5.882 -6.055 9.242 1.00 83.94 94 ALA A O 1
ATOM 715 N N . ARG A 1 95 ? -5.890 -7.472 10.996 1.00 82.38 95 ARG A N 1
ATOM 716 C CA . ARG A 1 95 ? -4.447 -7.367 11.293 1.00 82.38 95 ARG A CA 1
ATOM 717 C C . ARG A 1 95 ? -3.535 -7.778 10.132 1.00 82.38 95 ARG A C 1
ATOM 719 O O . ARG A 1 95 ? -2.388 -7.352 10.092 1.00 82.38 95 ARG A O 1
ATOM 726 N N . HIS A 1 96 ? -4.028 -8.589 9.194 1.00 87.25 96 HIS A N 1
ATOM 727 C CA . HIS A 1 96 ? -3.221 -9.121 8.090 1.00 87.25 96 HIS A CA 1
ATOM 728 C C . HIS A 1 96 ? -3.230 -8.222 6.851 1.00 87.25 96 HIS A C 1
ATOM 730 O O . HIS A 1 96 ? -2.322 -8.300 6.031 1.00 87.25 96 HIS A O 1
ATOM 736 N N . PHE A 1 97 ? -4.229 -7.352 6.695 1.00 89.31 97 PHE A N 1
ATOM 737 C CA . PHE A 1 97 ? -4.342 -6.502 5.507 1.00 89.31 97 PHE A CA 1
ATOM 738 C C . PHE A 1 97 ? -3.166 -5.535 5.336 1.00 89.31 97 PHE A C 1
ATOM 740 O O . PHE A 1 97 ? -2.688 -5.413 4.210 1.00 89.31 97 PHE A O 1
ATOM 747 N N . PRO A 1 98 ? -2.619 -4.912 6.398 1.00 85.81 98 PRO A N 1
ATOM 748 C CA . PRO A 1 98 ? -1.407 -4.108 6.269 1.00 85.81 98 PRO A CA 1
ATOM 749 C C . PRO A 1 98 ? -0.166 -4.886 5.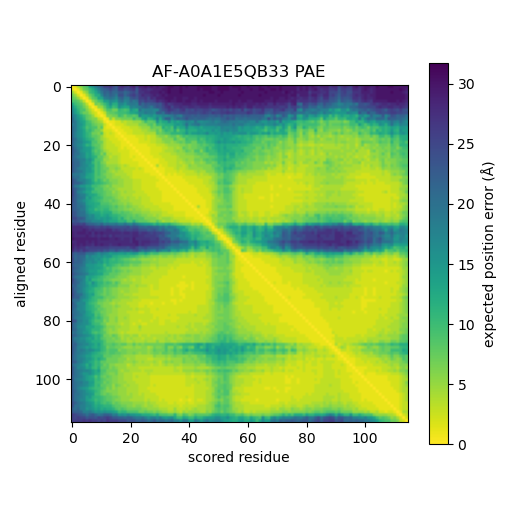795 1.00 85.81 98 PRO A C 1
ATOM 751 O O . PRO A 1 98 ? 0.794 -4.266 5.351 1.00 85.81 98 PRO A O 1
ATOM 754 N N . LEU A 1 99 ? -0.167 -6.225 5.825 1.00 89.31 99 LEU A N 1
ATOM 755 C CA . LEU A 1 99 ? 0.931 -7.026 5.269 1.00 89.31 99 LEU A CA 1
ATOM 756 C C . LEU A 1 99 ? 0.934 -7.016 3.735 1.00 89.31 99 LEU A C 1
ATOM 758 O O . LEU A 1 99 ? 1.989 -7.173 3.133 1.00 89.31 99 LEU A O 1
ATOM 762 N N . ILE A 1 100 ? -0.216 -6.796 3.090 1.00 93.62 100 ILE A N 1
ATOM 763 C CA . ILE A 1 100 ? -0.336 -6.755 1.624 1.00 93.62 100 ILE A CA 1
ATOM 764 C C . ILE A 1 100 ? 0.577 -5.677 1.012 1.00 93.62 100 ILE A C 1
ATOM 766 O O . ILE A 1 100 ? 1.415 -6.030 0.181 1.00 93.62 100 ILE A O 1
ATOM 770 N N . PRO A 1 101 ? 0.494 -4.388 1.408 1.00 93.12 101 PRO A N 1
ATOM 771 C CA . PRO A 1 101 ? 1.403 -3.373 0.881 1.00 93.12 101 PRO A CA 1
ATOM 772 C C . PRO A 1 101 ? 2.864 -3.616 1.285 1.00 93.12 101 PRO A C 1
ATOM 774 O O . PRO A 1 101 ? 3.761 -3.259 0.525 1.00 93.12 101 PRO A O 1
ATOM 777 N N . ALA A 1 102 ? 3.128 -4.266 2.426 1.00 91.50 102 ALA A N 1
ATOM 778 C CA . ALA A 1 102 ? 4.488 -4.657 2.798 1.00 91.50 102 ALA A CA 1
ATOM 779 C C . ALA A 1 102 ? 5.068 -5.696 1.820 1.00 91.50 102 ALA A C 1
ATOM 781 O O . ALA A 1 102 ? 6.159 -5.496 1.292 1.00 91.50 102 ALA A O 1
ATOM 782 N N . PHE A 1 103 ? 4.325 -6.765 1.513 1.00 93.88 103 PHE A N 1
ATOM 783 C CA . PHE A 1 103 ? 4.735 -7.762 0.519 1.00 93.88 103 PHE A CA 1
ATOM 784 C C . PHE A 1 103 ? 4.882 -7.158 -0.879 1.00 93.88 103 PHE A C 1
ATOM 786 O O . PHE A 1 103 ? 5.847 -7.467 -1.575 1.00 93.88 103 PHE A O 1
ATOM 793 N N . TRP A 1 104 ? 3.970 -6.260 -1.264 1.00 94.62 104 TRP A N 1
ATOM 794 C CA . TRP A 1 104 ? 4.045 -5.535 -2.533 1.00 94.62 104 TRP A CA 1
ATOM 795 C C . TRP A 1 104 ? 5.369 -4.780 -2.682 1.00 94.62 104 TRP A C 1
ATOM 797 O O . TRP A 1 104 ? 6.019 -4.867 -3.726 1.00 94.62 104 TRP A O 1
ATOM 807 N N . ALA A 1 105 ? 5.782 -4.083 -1.620 1.00 92.19 105 ALA A N 1
ATOM 808 C CA . ALA A 1 105 ? 7.043 -3.358 -1.580 1.00 92.19 105 ALA A CA 1
ATOM 809 C C . ALA A 1 105 ? 8.254 -4.297 -1.599 1.00 92.19 105 ALA A C 1
ATOM 811 O O . ALA A 1 105 ? 9.174 -4.074 -2.379 1.00 92.19 105 ALA A O 1
ATOM 812 N N . ILE A 1 106 ? 8.248 -5.367 -0.797 1.00 92.25 106 ILE A N 1
ATOM 813 C CA . ILE A 1 106 ? 9.356 -6.335 -0.735 1.00 92.25 106 ILE A CA 1
ATOM 814 C C . ILE A 1 106 ? 9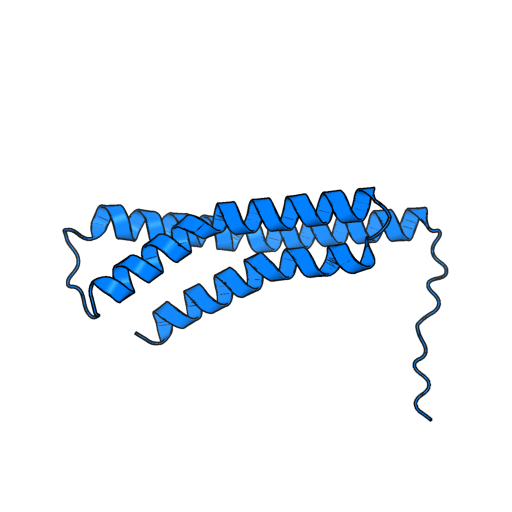.633 -6.950 -2.111 1.00 92.25 106 ILE A C 1
ATOM 816 O O . ILE A 1 106 ? 10.784 -6.978 -2.541 1.00 92.25 106 ILE A O 1
ATOM 820 N N . ILE A 1 107 ? 8.592 -7.406 -2.816 1.00 91.88 107 ILE A N 1
ATOM 821 C CA . ILE A 1 107 ? 8.736 -8.001 -4.155 1.00 91.88 107 ILE A CA 1
ATOM 822 C C . ILE A 1 107 ? 9.303 -6.973 -5.136 1.00 91.88 107 ILE A C 1
ATOM 824 O O . ILE A 1 107 ? 10.208 -7.282 -5.911 1.00 91.88 107 ILE A O 1
ATOM 828 N N . TRP A 1 108 ? 8.816 -5.735 -5.069 1.00 92.62 108 TRP A N 1
ATOM 829 C CA . TRP A 1 108 ? 9.290 -4.665 -5.936 1.00 92.62 108 TRP A CA 1
ATOM 830 C C . TRP A 1 108 ? 10.760 -4.301 -5.684 1.00 92.62 108 TRP A C 1
ATOM 832 O O . TRP A 1 108 ? 11.519 -4.147 -6.641 1.00 92.62 108 TRP A O 1
ATOM 842 N N . PHE A 1 109 ? 11.203 -4.231 -4.424 1.00 88.88 109 PHE A N 1
ATOM 843 C CA . PHE A 1 109 ? 12.623 -4.040 -4.103 1.00 88.88 109 PHE A CA 1
ATOM 844 C C . PHE A 1 109 ? 13.474 -5.220 -4.564 1.00 88.88 109 PHE A C 1
ATOM 846 O O . PHE A 1 109 ? 14.497 -5.012 -5.208 1.00 88.88 109 PHE A O 1
ATOM 853 N N . ALA A 1 110 ? 13.040 -6.454 -4.299 1.00 87.62 110 ALA A N 1
ATOM 854 C CA . ALA A 1 110 ? 13.765 -7.651 -4.718 1.00 87.62 110 ALA A CA 1
ATOM 855 C C . ALA A 1 110 ? 13.951 -7.706 -6.245 1.00 87.62 110 ALA A C 1
ATOM 857 O O . ALA A 1 110 ? 15.027 -8.066 -6.718 1.00 87.62 110 ALA A O 1
ATOM 858 N N . SER A 1 111 ? 12.942 -7.276 -7.014 1.00 84.81 111 SER A N 1
ATOM 859 C CA . SER A 1 111 ? 13.012 -7.225 -8.483 1.00 84.81 111 SER A CA 1
ATOM 860 C C . SER A 1 111 ? 14.073 -6.265 -9.031 1.00 84.81 111 SER A C 1
ATOM 862 O O . SER A 1 111 ? 14.538 -6.459 -10.148 1.00 84.81 111 SER A O 1
ATOM 864 N N . GLN A 1 112 ? 14.487 -5.267 -8.246 1.00 78.81 112 GLN A N 1
ATOM 865 C CA . GLN A 1 112 ? 15.516 -4.294 -8.628 1.00 78.81 112 GLN A CA 1
ATOM 866 C C . GLN A 1 112 ? 16.930 -4.698 -8.213 1.00 78.81 112 GLN A C 1
ATOM 868 O O . GLN A 1 112 ? 17.887 -4.131 -8.720 1.00 78.81 112 GLN A O 1
ATOM 873 N N . VAL A 1 113 ? 17.074 -5.639 -7.277 1.00 71.75 113 VAL A N 1
ATOM 874 C CA . VAL A 1 113 ? 18.388 -6.155 -6.848 1.00 71.75 113 VAL A CA 1
ATOM 875 C C . VAL A 1 113 ? 18.814 -7.360 -7.696 1.00 71.75 113 VAL A C 1
ATOM 877 O O . VAL A 1 113 ? 19.996 -7.677 -7.770 1.00 71.75 113 VAL A O 1
ATOM 880 N N . ALA A 1 114 ? 17.853 -8.049 -8.316 1.00 59.12 114 ALA A N 1
ATOM 881 C CA . ALA A 1 114 ? 18.089 -9.241 -9.128 1.00 59.12 114 ALA A CA 1
ATOM 882 C C . ALA A 1 114 ? 18.333 -8.963 -10.626 1.00 59.12 114 ALA A C 1
ATOM 884 O O . ALA A 1 114 ? 18.654 -9.903 -11.353 1.00 59.12 114 AL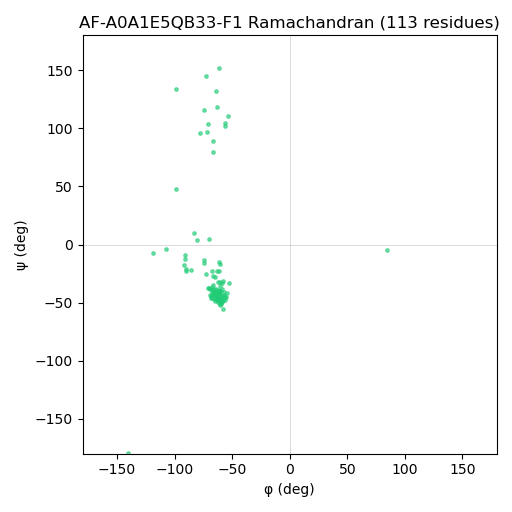A A O 1
ATOM 885 N N . GLY A 1 115 ? 18.136 -7.722 -11.085 1.00 52.28 115 GLY A N 1
ATOM 886 C CA . GLY A 1 115 ? 18.404 -7.275 -12.459 1.00 52.28 115 GLY A CA 1
ATOM 887 C C . GLY A 1 115 ? 19.657 -6.420 -12.527 1.00 52.28 115 GLY A C 1
ATOM 888 O O . GLY A 1 115 ? 20.353 -6.513 -13.558 1.00 52.28 115 GLY A O 1
#

Nearest PDB structures (foldseek):
  5f15-assembly1_A  TM=5.232E-01  e=1.909E+00  Cupriavidus metallidurans CH34
  5ezm-assembly1_A  TM=4.302E-01  e=1.536E+00  Cupriavidus metallidurans CH34
  8d9p-assembly1_A  TM=3.444E-01  e=8.766E+00  synthetic construct
  7sqc-assembly1_1X  TM=2.885E-01  e=5.371E+00  Chlamydomonas reinhardtii

Radius of gyration: 18.92 Å; Cα contacts (8 Å, |Δi|>4): 100; chains: 1; bounding box: 38×43×53 Å

pLDDT: mean 81.39, std 13.42, range [42.34, 96.0]

Organism: NCBI:txid28181

Secondary structure (DSSP, 8-state):
----------S-HHHHHHHHHHHHHHHHHHHHHHHHHHHHHHHHHHHHTTTS---S-HHHHHHHHHHHHTHHHHHHHHHHHHHHHHHTT-HHHHTTTTHHHHHHHHHHHHHHH--

Foldseek 3Di:
DDPPCPPPPPDDLVVVLVVLVVLLVVLLVVLVVLLVVLLVVLVCCVVCVVPDDPPDDPVLSPVLSVLSNCLVVLSVVLSVVLVVCSVVVNSVVSNCSSVRSVVSSVVSVVSVVVD

Sequence (115 aa):
MPQTSEREDHRSPAEIHKAQRMMVFIFGFATLIPALWMTLIGWSGLTSSAAAPTSGSAEFTSFVVYWGLAAPGVWLTANVIALRRIQAGNGESARHFPLIPAFWAIIWFASQVAG

Solvent-accessible surface area (backbone atoms only — not comparable to full-atom values): 6385 Å² total; per-residue (Å²): 130,86,80,78,76,70,73,78,72,87,63,53,73,69,54,51,52,51,51,43,54,50,49,47,49,52,42,41,54,66,35,43,57,56,24,52,51,34,26,54,52,16,49,48,48,70,76,43,58,89,78,56,86,74,85,62,60,71,68,58,55,50,48,54,26,54,57,21,52,43,28,54,60,49,39,51,52,28,47,53,51,21,50,54,29,42,76,71,73,38,38,79,68,22,65,54,29,44,49,52,39,44,52,55,48,51,55,55,55,51,59,66,74,76,101

Mean predicted aligned error: 8.82 Å